Protein AF-H9X5D5-F1 (afdb_monomer_lite)

Foldseek 3Di:
DQKDWDQDPVVRDIDIDGDDLFDDKDKDACPQPRQVVDPPHHNCCSVVDIDIDRHRPPDDDDDDVPDDGD

pLDDT: mean 96.55, std 2.6, range [83.62, 98.62]

Radius of gyration: 16.26 Å; chains: 1; bounding box: 38×17×45 Å

InterPro domains:
  IPR008183 Aldose 1-/Glucose-6-phosphate 1-epimerase [PF01263] (3-70)
  IPR011013 Galactose mutarotase-like domain superfamily [SSF74650] (2-69)
  IPR014718 Glycoside hydrolase-type carbohydrate-binding [G3DSA:2.70.98.10] (1-70)

Organism: Pinus taeda (NCBI:txid3352)

Sequence (70 aa):
PTKIAIIDHEKKRTFVLKKDGLADAVVWNPWERKAKAMTDFGDDEYKHMLCIEAAAVEKPITLKPGEEWK

Secondary structure (DSSP, 8-state):
--EEEEEETTTTEEEEEE-SS--EEEEE--HHHHHTT-TTS-TTGGGG--EEEEE--SS-----TT----

Structure (mmCIF, N/CA/C/O backbone):
data_AF-H9X5D5-F1
#
_entry.id   AF-H9X5D5-F1
#
loop_
_atom_site.group_PDB
_atom_site.id
_atom_site.type_symbol
_atom_site.label_atom_id
_atom_site.label_alt_id
_atom_site.label_comp_id
_atom_site.label_asym_id
_atom_site.label_entity_id
_atom_site.label_seq_id
_atom_site.pdbx_PDB_ins_code
_atom_site.Cartn_x
_atom_site.Cartn_y
_atom_site.Cartn_z
_atom_site.occupancy
_atom_site.B_iso_or_equiv
_atom_site.auth_seq_id
_atom_site.auth_comp_id
_atom_site.auth_asym_id
_atom_site.auth_atom_id
_atom_site.pdbx_PDB_model_num
ATOM 1 N N . PRO A 1 1 ? -11.980 7.365 -0.279 1.00 84.69 1 PRO A N 1
ATOM 2 C CA . PRO A 1 1 ? -12.408 6.918 -1.640 1.00 84.69 1 PRO A CA 1
ATOM 3 C C . PRO A 1 1 ? -12.618 5.394 -1.681 1.00 84.69 1 PRO A C 1
ATOM 5 O O . PRO A 1 1 ? -11.795 4.686 -1.126 1.00 84.69 1 PRO A O 1
ATOM 8 N N . THR A 1 2 ? -13.683 4.872 -2.298 1.00 93.00 2 THR A N 1
ATOM 9 C CA . THR A 1 2 ? -13.993 3.417 -2.303 1.00 93.00 2 THR A CA 1
ATOM 10 C C . THR A 1 2 ? -13.416 2.657 -3.502 1.00 93.00 2 THR A C 1
ATOM 12 O O . THR A 1 2 ? -13.267 1.438 -3.457 1.00 93.00 2 THR A O 1
ATOM 15 N N . LYS A 1 3 ? -13.046 3.366 -4.575 1.00 96.81 3 LYS A N 1
ATOM 16 C CA . LYS A 1 3 ? -12.387 2.819 -5.769 1.00 96.81 3 LYS A CA 1
ATOM 17 C C . LYS A 1 3 ? -11.174 3.677 -6.121 1.00 9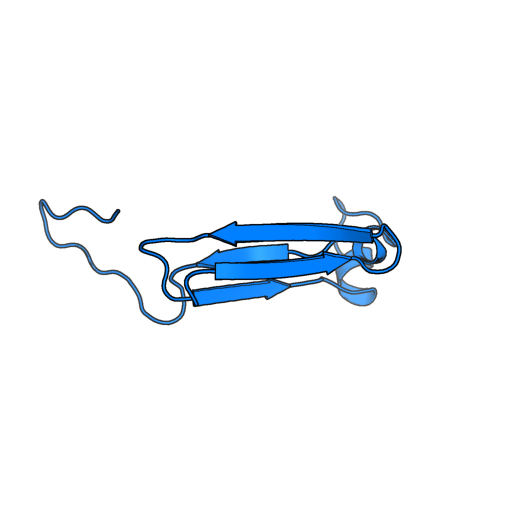6.81 3 LYS A C 1
ATOM 19 O O . LYS A 1 3 ? -11.299 4.896 -6.205 1.00 96.81 3 LYS A O 1
ATOM 24 N N . ILE A 1 4 ? -10.026 3.043 -6.346 1.00 97.56 4 ILE A N 1
ATOM 25 C CA . ILE A 1 4 ? -8.763 3.687 -6.736 1.00 97.56 4 ILE A CA 1
ATOM 26 C C . ILE A 1 4 ? -8.220 2.952 -7.963 1.00 97.56 4 ILE A C 1
ATOM 28 O O . ILE A 1 4 ? -8.230 1.723 -7.999 1.00 97.56 4 ILE A O 1
ATOM 32 N N . ALA A 1 5 ? -7.778 3.696 -8.976 1.00 97.88 5 ALA A N 1
ATOM 33 C CA . ALA A 1 5 ? -7.186 3.140 -10.187 1.00 97.88 5 ALA A CA 1
ATOM 34 C C . ALA A 1 5 ? -5.730 3.598 -10.320 1.00 97.88 5 ALA A C 1
ATOM 36 O O . ALA A 1 5 ? -5.450 4.791 -10.239 1.00 97.88 5 ALA A O 1
ATOM 37 N N . ILE A 1 6 ? -4.825 2.648 -10.548 1.00 97.88 6 ILE A N 1
ATOM 38 C CA . ILE A 1 6 ? -3.416 2.891 -10.866 1.00 97.88 6 ILE A CA 1
ATOM 39 C C . ILE A 1 6 ? -3.257 2.624 -12.357 1.00 97.88 6 ILE A C 1
ATOM 41 O O . ILE A 1 6 ? -3.490 1.500 -12.809 1.00 97.88 6 ILE A O 1
ATOM 45 N N . ILE A 1 7 ? -2.892 3.652 -13.117 1.00 98.12 7 ILE A N 1
ATOM 46 C CA . ILE A 1 7 ? -2.747 3.573 -14.571 1.00 98.12 7 ILE A CA 1
ATOM 47 C C . ILE A 1 7 ? -1.255 3.555 -14.898 1.00 98.12 7 ILE A C 1
ATOM 49 O O . ILE A 1 7 ? -0.561 4.554 -14.741 1.00 98.12 7 ILE A O 1
ATOM 53 N N . ASP A 1 8 ? -0.770 2.404 -15.349 1.00 97.69 8 ASP A N 1
ATOM 54 C CA . ASP A 1 8 ? 0.597 2.219 -15.827 1.00 97.69 8 ASP A CA 1
ATOM 55 C C . ASP A 1 8 ? 0.575 2.362 -17.354 1.00 97.69 8 ASP A C 1
ATOM 57 O O . ASP A 1 8 ? 0.213 1.435 -18.086 1.00 97.69 8 ASP A O 1
ATOM 61 N N . HIS A 1 9 ? 0.882 3.574 -17.824 1.00 97.19 9 HIS A N 1
ATOM 62 C CA . HIS A 1 9 ? 0.858 3.910 -19.248 1.00 97.19 9 HIS A CA 1
ATOM 63 C C . HIS A 1 9 ? 1.932 3.164 -20.043 1.00 97.19 9 HIS A C 1
ATOM 65 O O . HIS A 1 9 ? 1.666 2.751 -21.172 1.00 97.19 9 HIS A O 1
ATOM 71 N N . GLU A 1 10 ? 3.115 2.962 -19.456 1.00 96.25 10 GLU A N 1
ATOM 72 C CA . GLU A 1 10 ? 4.240 2.289 -20.107 1.00 96.25 10 GLU A CA 1
ATOM 73 C C . GLU A 1 10 ? 3.895 0.827 -20.401 1.00 96.25 10 GLU A C 1
ATOM 75 O O . GLU A 1 10 ? 3.999 0.372 -21.541 1.00 96.25 10 GLU A O 1
ATOM 80 N N . LYS A 1 11 ? 3.386 0.106 -19.396 1.00 96.75 11 LYS A N 1
ATOM 81 C CA . LYS A 1 11 ? 2.996 -1.305 -19.540 1.00 96.75 11 LYS A CA 1
ATOM 82 C C . LYS A 1 11 ? 1.551 -1.492 -19.997 1.00 96.75 11 LYS A C 1
ATOM 84 O O . LYS A 1 11 ? 1.079 -2.626 -20.049 1.00 96.75 11 LYS A O 1
ATOM 89 N N . LYS A 1 12 ? 0.849 -0.401 -20.323 1.00 97.88 12 LYS A N 1
ATOM 90 C CA . LYS A 1 12 ? -0.542 -0.377 -20.810 1.00 97.88 12 LYS A CA 1
ATOM 91 C C . LYS A 1 12 ? -1.487 -1.234 -19.962 1.00 97.88 12 LYS A C 1
ATOM 93 O O . LYS A 1 12 ? -2.291 -2.002 -20.487 1.00 97.88 12 LYS A O 1
ATOM 98 N N . ARG A 1 13 ? -1.384 -1.114 -18.639 1.00 97.69 13 ARG A N 1
ATOM 99 C CA . ARG A 1 13 ? -2.186 -1.892 -17.687 1.00 97.69 13 ARG A CA 1
ATOM 100 C C . ARG A 1 13 ? -2.802 -0.995 -16.627 1.00 97.69 13 ARG A C 1
ATOM 102 O O . ARG A 1 13 ? -2.306 0.090 -16.330 1.00 97.69 13 ARG A O 1
ATOM 109 N N . THR A 1 14 ? -3.898 -1.457 -16.042 1.00 98.31 14 THR A N 1
ATOM 110 C CA . THR A 1 14 ? -4.585 -0.743 -14.968 1.00 98.31 14 THR A CA 1
ATOM 111 C C . THR A 1 14 ? -4.866 -1.695 -13.825 1.00 98.31 14 THR A C 1
ATOM 113 O O . THR A 1 14 ? -5.469 -2.748 -14.023 1.00 98.31 14 THR A O 1
ATOM 116 N N . PHE A 1 15 ? -4.461 -1.298 -12.624 1.00 97.94 15 PHE A N 1
ATOM 117 C CA . PHE A 1 15 ? -4.843 -1.976 -11.393 1.00 97.94 15 PHE A CA 1
ATOM 118 C C . PHE A 1 15 ? -5.985 -1.202 -10.748 1.00 97.94 15 PHE A C 1
ATOM 120 O O . PHE A 1 15 ? -5.940 0.025 -10.666 1.00 97.94 15 PHE A O 1
ATOM 127 N N . VAL A 1 16 ? -7.018 -1.910 -10.298 1.00 97.81 16 VAL A N 1
ATOM 128 C CA . VAL A 1 16 ? -8.168 -1.301 -9.627 1.00 97.81 16 VAL A CA 1
ATOM 129 C C . VAL A 1 16 ? -8.286 -1.887 -8.232 1.00 97.81 16 VAL A C 1
ATOM 131 O O . VAL A 1 16 ? -8.593 -3.066 -8.080 1.00 97.81 16 VAL A O 1
ATOM 134 N N . LEU A 1 17 ? -8.091 -1.039 -7.226 1.00 96.94 17 LEU A N 1
ATOM 135 C CA . LEU A 1 17 ? -8.370 -1.357 -5.834 1.00 96.94 17 LEU A CA 1
ATOM 136 C C . LEU A 1 17 ? -9.799 -0.919 -5.510 1.00 96.94 17 LEU A C 1
ATOM 138 O O . LEU A 1 17 ? -10.191 0.221 -5.777 1.00 96.94 17 LEU A O 1
ATOM 142 N N . LYS A 1 18 ? -10.577 -1.823 -4.920 1.00 97.12 18 LYS A N 1
ATOM 143 C CA . LYS A 1 18 ? -11.865 -1.510 -4.298 1.00 97.12 18 LYS A CA 1
ATOM 144 C C . LYS A 1 18 ? -11.745 -1.804 -2.813 1.00 97.12 18 LYS A C 1
ATOM 146 O O . LYS A 1 18 ? -11.234 -2.861 -2.458 1.00 97.12 18 LYS A O 1
ATOM 151 N N . LYS A 1 19 ? -12.199 -0.878 -1.976 1.00 94.69 19 LYS A N 1
ATOM 152 C CA . LYS A 1 19 ? -12.188 -1.036 -0.523 1.00 94.69 19 LYS A CA 1
ATOM 153 C C . LYS A 1 19 ? -13.537 -0.679 0.073 1.00 94.69 19 LYS A C 1
ATOM 155 O O . LYS A 1 19 ? -14.205 0.234 -0.416 1.00 94.69 19 LYS A O 1
ATOM 160 N N . ASP A 1 20 ? -13.876 -1.402 1.127 1.00 93.88 20 ASP A N 1
ATOM 161 C CA . ASP A 1 20 ? -15.068 -1.224 1.947 1.00 93.88 20 ASP A CA 1
ATOM 162 C C . ASP A 1 20 ? -14.648 -1.123 3.420 1.00 93.88 20 ASP A C 1
ATOM 164 O O . ASP A 1 20 ? -13.538 -1.538 3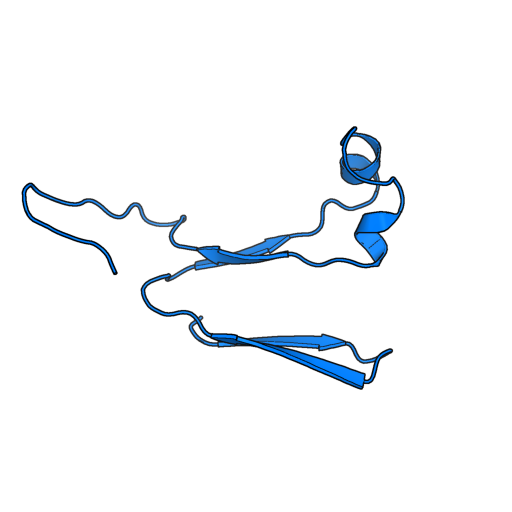.752 1.00 93.88 20 ASP A O 1
ATOM 168 N N . GLY A 1 21 ? -15.453 -0.476 4.266 1.00 91.81 21 GLY A N 1
ATOM 169 C CA . GLY A 1 21 ? -15.164 -0.298 5.705 1.00 91.81 21 GLY A CA 1
ATOM 170 C C . GLY A 1 21 ? -13.951 0.588 6.055 1.00 91.81 21 GLY A C 1
ATOM 171 O O . GLY A 1 21 ? -13.795 1.029 7.191 1.00 91.81 21 GLY A O 1
ATOM 172 N N . LEU A 1 22 ? -13.113 0.911 5.070 1.00 94.56 22 LEU A N 1
ATOM 173 C CA . LEU A 1 22 ? -11.872 1.671 5.190 1.00 94.56 22 LEU A CA 1
ATOM 174 C C . LEU A 1 22 ? -12.087 3.053 4.570 1.00 94.56 22 LEU A C 1
ATOM 176 O O . LEU A 1 22 ? -12.310 3.156 3.360 1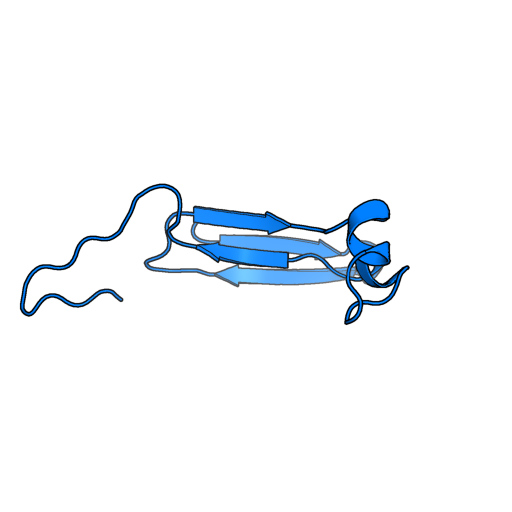.00 94.56 22 LEU A O 1
ATOM 180 N N . ALA A 1 23 ? -12.038 4.125 5.360 1.00 94.06 23 ALA A N 1
ATOM 181 C CA . ALA A 1 23 ? -12.303 5.487 4.876 1.00 94.06 23 ALA A CA 1
ATOM 182 C C . ALA A 1 23 ? -11.127 6.055 4.058 1.00 94.06 23 ALA A C 1
ATOM 184 O O . ALA A 1 23 ? -11.305 6.612 2.963 1.00 94.06 23 ALA A O 1
ATOM 185 N N . ASP A 1 24 ? -9.912 5.755 4.501 1.00 96.31 24 ASP A N 1
ATOM 186 C CA . ASP A 1 24 ? -8.679 6.416 4.091 1.00 96.31 24 ASP A CA 1
ATOM 187 C C . ASP A 1 24 ? -7.914 5.597 3.055 1.00 96.31 24 ASP A C 1
ATOM 189 O O . ASP A 1 24 ? -8.150 4.399 2.860 1.00 96.31 24 ASP A O 1
ATOM 193 N N . ALA A 1 25 ? -7.015 6.262 2.339 1.00 96.81 25 ALA A N 1
ATOM 194 C CA . ALA A 1 25 ? -6.111 5.620 1.401 1.00 96.81 25 ALA A CA 1
ATOM 195 C C . ALA A 1 25 ? -4.714 6.207 1.570 1.00 96.81 25 ALA A C 1
ATOM 197 O O . ALA A 1 25 ? -4.558 7.426 1.502 1.00 96.81 25 ALA A O 1
ATOM 198 N N . VAL A 1 26 ? -3.718 5.347 1.758 1.00 97.56 26 VAL A N 1
ATOM 199 C CA . VAL A 1 26 ? -2.314 5.767 1.774 1.00 97.56 26 VAL A CA 1
ATOM 200 C C . VAL A 1 26 ? -1.733 5.549 0.385 1.00 97.56 26 VAL A C 1
ATOM 202 O O . VAL A 1 26 ? -1.967 4.516 -0.244 1.00 97.56 26 VAL A O 1
ATOM 205 N N . VAL A 1 27 ? -0.996 6.545 -0.099 1.00 97.62 27 VAL A N 1
ATOM 206 C CA . VAL A 1 27 ? -0.206 6.475 -1.329 1.00 97.62 27 VAL A CA 1
ATOM 207 C C . VAL A 1 27 ? 1.240 6.691 -0.930 1.00 97.62 27 VAL A C 1
ATOM 209 O O . VAL A 1 27 ? 1.577 7.756 -0.412 1.00 97.62 27 VAL A O 1
ATOM 212 N N . TRP A 1 28 ?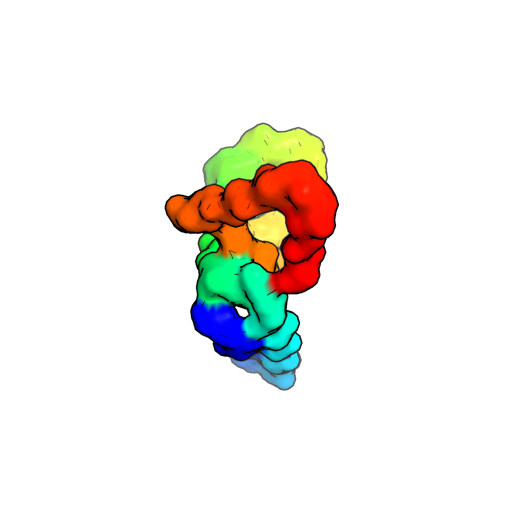 2.085 5.685 -1.140 1.00 98.44 28 TRP A N 1
ATOM 213 C CA . TRP A 1 28 ? 3.448 5.723 -0.630 1.00 98.44 28 TRP A CA 1
ATOM 214 C C . TRP A 1 28 ? 4.478 5.140 -1.595 1.00 98.44 28 TRP A C 1
ATOM 216 O O . TRP A 1 28 ? 4.271 4.118 -2.251 1.00 98.44 28 TRP A O 1
ATOM 226 N N . ASN A 1 29 ? 5.620 5.817 -1.654 1.00 98.62 29 ASN A N 1
ATOM 227 C CA . ASN A 1 29 ? 6.844 5.362 -2.290 1.00 98.62 29 ASN A CA 1
ATOM 228 C C . ASN A 1 29 ? 8.021 5.904 -1.454 1.00 98.62 29 ASN A C 1
ATOM 230 O O . ASN A 1 29 ? 8.012 7.095 -1.124 1.00 98.62 29 ASN A O 1
ATOM 234 N N . PRO A 1 30 ? 9.013 5.072 -1.084 1.00 98.25 30 PRO A N 1
ATOM 235 C CA . PRO A 1 30 ? 10.098 5.497 -0.197 1.00 98.25 30 PRO A CA 1
ATOM 236 C C . PRO A 1 30 ? 11.018 6.537 -0.845 1.00 98.25 30 PRO A C 1
ATOM 238 O O . PRO A 1 30 ? 11.643 7.341 -0.149 1.00 98.25 30 PRO A O 1
ATOM 241 N N . TRP A 1 31 ? 11.091 6.541 -2.175 1.00 98.19 31 TRP A N 1
ATOM 242 C CA . TRP A 1 31 ? 12.079 7.284 -2.939 1.00 98.19 31 TRP A CA 1
ATOM 243 C C . TRP A 1 31 ? 13.528 6.951 -2.539 1.00 98.19 31 TRP A C 1
ATOM 245 O O . TRP A 1 31 ? 13.801 6.155 -1.639 1.00 98.19 31 TRP A O 1
ATOM 255 N N . GLU A 1 32 ? 14.480 7.576 -3.223 1.00 98.19 32 GLU A N 1
ATOM 256 C CA . GLU A 1 32 ? 15.898 7.207 -3.181 1.00 98.19 32 GLU A CA 1
ATOM 257 C C . GLU A 1 32 ? 16.489 7.147 -1.761 1.00 98.19 32 GLU A C 1
ATOM 259 O O . GLU A 1 32 ? 17.079 6.143 -1.364 1.00 98.19 32 GLU A O 1
ATOM 264 N N . ARG A 1 33 ? 16.329 8.215 -0.966 1.00 98.12 33 ARG A N 1
ATOM 265 C CA . ARG A 1 33 ? 16.985 8.313 0.349 1.00 98.12 33 ARG A CA 1
ATOM 266 C C . ARG A 1 33 ? 16.484 7.252 1.326 1.00 98.12 33 ARG A C 1
ATOM 268 O O . ARG A 1 33 ? 17.268 6.757 2.128 1.00 98.12 33 ARG A O 1
ATOM 275 N N . LYS A 1 34 ? 15.181 6.953 1.316 1.00 97.75 34 LYS A N 1
ATOM 276 C CA . LYS A 1 34 ? 14.608 5.970 2.242 1.00 97.75 34 LYS A CA 1
ATOM 277 C C . LYS A 1 34 ? 14.852 4.549 1.745 1.00 97.75 34 LYS A C 1
ATOM 279 O O . LYS A 1 34 ? 15.143 3.714 2.588 1.00 97.75 34 LYS A O 1
ATOM 284 N N . ALA A 1 35 ? 14.801 4.303 0.431 1.00 98.31 35 ALA A N 1
ATOM 285 C CA . ALA A 1 35 ? 15.143 3.008 -0.163 1.00 98.31 35 ALA A CA 1
ATOM 286 C C . ALA A 1 35 ? 16.558 2.568 0.240 1.00 98.31 35 ALA A C 1
ATOM 288 O O . ALA A 1 35 ? 16.700 1.544 0.892 1.00 98.31 35 ALA A O 1
ATOM 289 N N . LYS A 1 36 ? 17.566 3.426 0.029 1.00 97.94 36 LYS A N 1
ATOM 290 C CA . LYS A 1 36 ? 18.971 3.171 0.417 1.00 97.94 36 LYS A CA 1
ATOM 291 C C . LYS A 1 36 ? 19.197 2.926 1.915 1.00 97.94 36 LYS A C 1
ATOM 293 O O . LYS A 1 36 ? 20.248 2.444 2.319 1.00 97.94 36 LYS A O 1
ATOM 298 N N . ALA A 1 37 ? 18.253 3.339 2.759 1.00 98.25 37 ALA A N 1
ATOM 299 C CA . ALA A 1 37 ? 18.344 3.191 4.208 1.00 98.25 37 ALA A CA 1
ATOM 300 C C . ALA A 1 37 ? 17.608 1.946 4.737 1.00 98.25 37 ALA A C 1
ATOM 302 O O . ALA A 1 37 ? 17.697 1.663 5.931 1.00 98.25 37 ALA A O 1
ATOM 303 N N . MET A 1 38 ? 16.849 1.237 3.896 1.00 97.75 38 MET A N 1
ATOM 304 C CA . MET A 1 38 ? 16.120 0.021 4.264 1.00 97.75 38 MET A CA 1
ATOM 305 C C . MET A 1 38 ? 16.960 -1.193 3.872 1.00 97.75 38 MET A C 1
ATOM 307 O O . MET A 1 38 ? 17.163 -1.466 2.699 1.00 97.75 38 MET A O 1
ATOM 311 N N . THR A 1 39 ? 17.484 -1.916 4.860 1.00 97.75 39 THR A N 1
ATOM 312 C CA . THR A 1 39 ? 18.424 -3.031 4.635 1.00 97.75 39 THR A CA 1
ATOM 313 C C . THR A 1 39 ? 17.797 -4.240 3.941 1.00 97.75 39 THR A C 1
ATOM 315 O O . THR A 1 39 ? 18.511 -5.111 3.456 1.00 97.75 39 THR A O 1
ATOM 318 N N . ASP A 1 40 ? 16.471 -4.314 3.942 1.00 97.94 40 ASP A N 1
ATOM 319 C CA . ASP A 1 40 ? 15.641 -5.359 3.351 1.00 97.94 40 ASP A CA 1
ATOM 320 C C . ASP A 1 40 ? 14.975 -4.926 2.032 1.00 97.94 40 ASP A C 1
ATOM 322 O O . ASP A 1 40 ? 14.121 -5.644 1.517 1.00 97.94 40 ASP A O 1
ATOM 326 N N . PHE A 1 41 ? 15.363 -3.774 1.476 1.00 97.69 41 PHE A N 1
ATOM 327 C CA . PHE A 1 41 ? 14.788 -3.205 0.260 1.00 97.69 41 PHE A CA 1
ATOM 328 C C . PHE A 1 41 ? 15.904 -2.712 -0.670 1.00 97.69 41 PHE A C 1
ATOM 330 O O . PHE A 1 41 ? 16.824 -2.024 -0.236 1.00 97.69 41 PHE A O 1
ATOM 337 N N . GLY A 1 42 ? 15.848 -3.054 -1.957 1.00 97.94 42 GLY A N 1
ATOM 338 C CA . GLY A 1 42 ? 16.905 -2.686 -2.899 1.00 97.94 42 GLY A CA 1
ATOM 339 C C . GLY A 1 42 ? 16.945 -1.183 -3.205 1.00 97.94 42 GLY A C 1
ATOM 340 O O . GLY A 1 42 ? 15.903 -0.543 -3.365 1.00 97.94 42 GLY A O 1
ATOM 341 N N . ASP A 1 43 ? 18.153 -0.628 -3.373 1.00 97.94 43 ASP A N 1
ATOM 342 C CA . ASP A 1 43 ? 18.403 0.810 -3.597 1.00 97.94 43 ASP A CA 1
ATOM 343 C C . ASP A 1 43 ? 17.526 1.439 -4.697 1.00 97.94 43 ASP A C 1
ATOM 345 O O . ASP A 1 43 ? 17.089 2.583 -4.566 1.00 97.94 43 ASP A O 1
ATOM 349 N N . ASP A 1 44 ? 17.255 0.689 -5.771 1.00 98.25 44 ASP A N 1
ATOM 350 C CA . ASP A 1 44 ? 16.495 1.133 -6.947 1.00 98.25 44 ASP A CA 1
ATOM 351 C C . ASP A 1 44 ? 15.084 0.525 -7.055 1.00 98.25 44 ASP A C 1
ATOM 353 O O . ASP A 1 44 ? 14.326 0.885 -7.960 1.00 98.25 44 ASP A O 1
ATOM 357 N N . GLU A 1 45 ? 14.676 -0.361 -6.139 1.00 97.69 45 GLU A N 1
ATOM 358 C CA . GLU A 1 45 ? 13.382 -1.064 -6.224 1.00 97.69 45 GLU A CA 1
ATOM 359 C C . GLU A 1 45 ? 12.183 -0.107 -6.144 1.00 97.69 45 GLU A C 1
ATOM 361 O O . GLU A 1 45 ? 11.123 -0.367 -6.722 1.00 97.69 45 GLU A O 1
ATOM 366 N N . TYR A 1 46 ? 12.368 1.063 -5.523 1.00 98.19 46 TYR A N 1
ATOM 367 C CA . TYR A 1 46 ? 11.345 2.104 -5.424 1.00 98.19 46 TYR A CA 1
ATOM 368 C C . TYR A 1 46 ? 10.866 2.595 -6.799 1.00 98.19 46 TYR A C 1
ATOM 370 O O . TYR A 1 46 ? 9.732 3.049 -6.924 1.00 98.19 46 TYR A O 1
ATOM 378 N N . LYS A 1 47 ? 11.688 2.483 -7.851 1.00 97.62 47 LYS A N 1
ATOM 379 C CA . LYS A 1 47 ? 11.325 2.883 -9.222 1.00 97.62 47 LYS A CA 1
ATOM 380 C C . LYS A 1 47 ? 10.271 1.970 -9.850 1.00 97.62 47 LYS A C 1
ATOM 382 O O . LYS A 1 47 ? 9.646 2.343 -10.840 1.00 97.62 47 LYS A O 1
ATOM 387 N N . HIS A 1 48 ? 10.075 0.775 -9.296 1.00 96.25 48 HIS A N 1
ATOM 388 C CA . HIS A 1 48 ? 9.217 -0.263 -9.867 1.00 96.25 48 HIS A CA 1
ATOM 389 C C . HIS A 1 48 ? 8.040 -0.644 -8.962 1.00 96.25 48 HIS A C 1
ATOM 391 O O . HIS A 1 48 ? 7.331 -1.609 -9.256 1.00 96.25 48 HIS A O 1
ATOM 397 N N . MET A 1 49 ? 7.798 0.126 -7.897 1.00 96.31 49 MET A N 1
ATOM 398 C CA . MET A 1 49 ? 6.722 -0.110 -6.938 1.00 96.31 49 MET A CA 1
ATOM 399 C C . MET A 1 49 ? 5.938 1.166 -6.611 1.00 96.31 49 MET A C 1
ATOM 401 O O . MET A 1 49 ? 6.438 2.286 -6.693 1.00 96.31 49 MET A O 1
ATOM 405 N N . LEU A 1 50 ? 4.692 0.982 -6.187 1.00 97.69 50 LEU A N 1
ATOM 406 C CA . LEU A 1 50 ? 3.856 2.010 -5.573 1.00 97.69 50 LEU A CA 1
ATOM 407 C C . LEU A 1 50 ? 2.955 1.318 -4.549 1.00 97.69 50 LEU A C 1
ATOM 409 O O . LEU A 1 50 ? 2.245 0.380 -4.909 1.00 97.69 50 LEU A O 1
ATOM 413 N N . CYS A 1 51 ? 2.972 1.773 -3.298 1.00 98.00 51 CYS A N 1
ATOM 414 C CA . CYS A 1 51 ? 2.041 1.289 -2.287 1.00 98.00 51 CYS A CA 1
ATOM 415 C C . CYS A 1 51 ? 0.752 2.100 -2.376 1.00 98.00 51 CYS A C 1
ATOM 417 O O . CYS A 1 51 ? 0.775 3.329 -2.281 1.00 98.00 51 CYS A O 1
ATOM 419 N N . ILE A 1 52 ? -0.363 1.398 -2.567 1.00 97.69 52 ILE A N 1
ATOM 420 C CA . ILE A 1 52 ? -1.716 1.934 -2.422 1.00 97.69 52 ILE A CA 1
ATOM 421 C C . ILE A 1 52 ? -2.413 1.080 -1.374 1.00 97.69 52 ILE A C 1
ATOM 423 O O . ILE A 1 52 ? -2.710 -0.089 -1.621 1.00 97.69 52 ILE A O 1
ATOM 427 N N . GLU A 1 53 ? -2.665 1.659 -0.208 1.00 97.38 53 GLU A N 1
ATOM 428 C CA . GLU A 1 53 ? -3.125 0.913 0.961 1.00 97.38 53 GLU A CA 1
ATOM 429 C C . GLU A 1 53 ? -4.537 1.352 1.340 1.00 97.38 53 GLU A C 1
ATOM 431 O O . GLU A 1 53 ? -4.844 2.544 1.434 1.00 97.38 53 GLU A O 1
ATOM 436 N N . ALA A 1 54 ? -5.414 0.374 1.547 1.00 96.38 54 ALA A N 1
ATOM 437 C CA . ALA A 1 54 ? -6.739 0.604 2.095 1.00 96.38 54 ALA A CA 1
ATOM 438 C C . ALA A 1 54 ? -6.621 0.770 3.617 1.00 96.38 54 ALA A C 1
ATOM 440 O O . ALA A 1 54 ? -6.111 -0.122 4.288 1.00 96.38 54 ALA A O 1
ATOM 441 N N . ALA A 1 55 ? -7.070 1.907 4.152 1.00 95.44 55 ALA A N 1
ATOM 442 C CA . ALA A 1 55 ? -6.761 2.299 5.523 1.00 95.44 55 ALA A CA 1
ATOM 443 C C . ALA A 1 55 ? -7.962 2.900 6.278 1.00 95.44 55 ALA A C 1
ATOM 445 O O . ALA A 1 55 ? -8.910 3.415 5.682 1.00 95.44 55 ALA A O 1
ATOM 446 N N . ALA A 1 56 ? -7.890 2.846 7.606 1.00 95.50 56 ALA A N 1
ATOM 447 C CA . ALA A 1 56 ? -8.706 3.614 8.544 1.00 95.50 56 ALA A CA 1
ATOM 448 C C . ALA A 1 56 ? -7.762 4.147 9.633 1.00 95.50 56 ALA A C 1
ATOM 450 O O . ALA A 1 56 ? -7.522 3.486 10.641 1.00 95.50 56 ALA A O 1
ATOM 451 N N . VAL A 1 57 ? -7.122 5.283 9.355 1.00 95.69 57 VAL A N 1
ATOM 452 C CA . VAL A 1 57 ? -5.982 5.806 10.130 1.00 95.69 57 VAL A CA 1
ATOM 453 C C . VAL A 1 57 ? -6.165 7.252 10.573 1.00 95.69 57 VAL A C 1
ATOM 455 O O . VAL A 1 57 ? -5.598 7.634 11.591 1.00 95.69 57 VAL A O 1
ATOM 458 N N . GLU A 1 58 ? -6.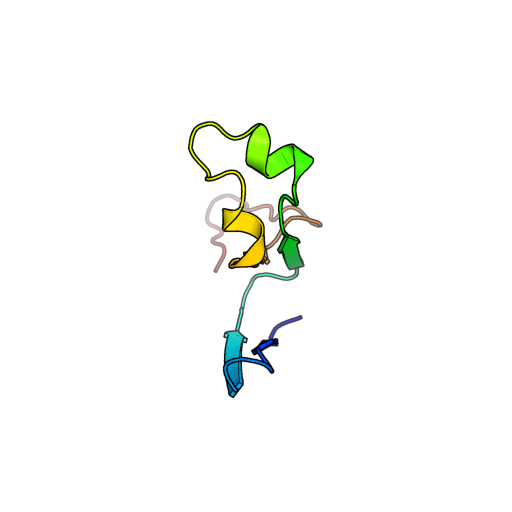957 8.061 9.862 1.00 96.12 58 GLU A N 1
ATOM 459 C CA . GLU A 1 58 ? -7.204 9.452 10.263 1.00 96.12 58 GLU A CA 1
ATOM 460 C C . GLU A 1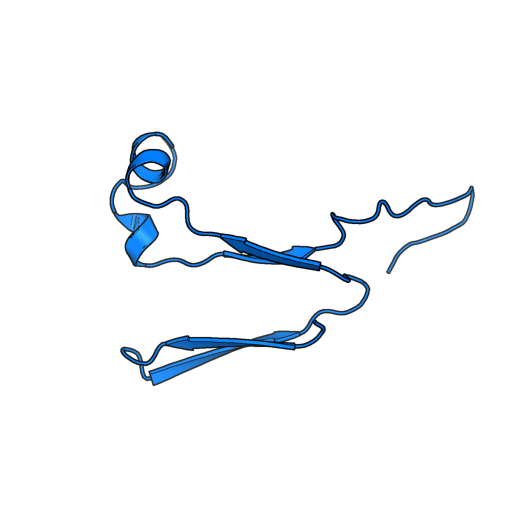 58 ? -8.113 9.513 11.498 1.00 96.12 58 GLU A C 1
ATOM 462 O O . GLU A 1 58 ? -7.887 10.298 12.421 1.00 96.12 58 GLU A O 1
ATOM 467 N N . LYS A 1 59 ? -9.136 8.651 11.534 1.00 95.19 59 LYS A N 1
ATOM 468 C CA . LYS A 1 59 ? -10.081 8.537 12.650 1.00 95.19 59 LYS A CA 1
ATOM 469 C C . LYS A 1 59 ? -10.001 7.139 13.260 1.00 95.19 59 LYS A C 1
ATOM 471 O O . LYS A 1 59 ? -10.300 6.173 12.557 1.00 95.19 59 LYS A O 1
ATOM 476 N N . PRO A 1 60 ? -9.649 7.015 14.553 1.00 94.31 60 PRO A N 1
ATOM 477 C CA . PRO A 1 60 ? -9.638 5.726 15.229 1.00 94.31 60 PRO A CA 1
ATOM 478 C C . PRO A 1 60 ? -11.023 5.079 15.237 1.00 94.31 60 PRO A C 1
ATOM 480 O O . PRO A 1 60 ? -12.032 5.742 15.491 1.00 94.31 60 PRO A O 1
ATOM 483 N N . ILE A 1 61 ? -11.057 3.770 15.010 1.00 94.62 61 ILE A N 1
ATOM 484 C CA . ILE A 1 61 ? -12.254 2.955 15.199 1.00 94.62 61 ILE A CA 1
ATOM 485 C C . ILE A 1 61 ? -12.249 2.462 16.645 1.00 94.62 61 ILE A C 1
ATOM 487 O O . ILE A 1 61 ? -11.347 1.735 17.059 1.00 94.62 61 ILE A O 1
ATOM 491 N N . THR A 1 62 ? -13.258 2.863 17.413 1.00 95.94 62 THR A N 1
ATOM 492 C CA . THR A 1 62 ? -13.436 2.440 18.806 1.00 95.94 62 THR A CA 1
ATOM 493 C C . THR A 1 62 ? -14.546 1.405 18.875 1.00 95.94 62 THR A C 1
ATOM 495 O O . THR A 1 62 ? -15.668 1.702 18.474 1.00 95.94 62 THR A O 1
ATOM 498 N N . LEU A 1 63 ? -14.243 0.225 19.418 1.00 97.38 63 LEU A N 1
ATOM 499 C CA . LEU A 1 63 ? -15.213 -0.846 19.647 1.00 97.38 63 LEU A CA 1
ATOM 500 C C . LEU A 1 63 ? -15.527 -0.972 21.140 1.00 97.38 63 LEU A C 1
ATOM 502 O O . LEU A 1 63 ? -14.625 -0.997 21.980 1.00 97.38 63 LEU A O 1
ATOM 506 N N . LYS A 1 64 ? -16.813 -1.059 21.475 1.00 97.75 64 LYS A N 1
ATOM 507 C CA . LYS A 1 64 ? -17.305 -1.410 22.814 1.00 97.75 64 LYS A CA 1
ATOM 508 C C . LYS A 1 64 ? -17.317 -2.933 23.006 1.00 97.75 64 LYS A C 1
ATOM 510 O O . LYS A 1 64 ? -17.218 -3.676 22.029 1.00 97.75 64 LYS A O 1
ATOM 515 N N . PRO A 1 65 ? -17.470 -3.435 24.249 1.00 98.19 65 PRO A N 1
ATOM 516 C CA . PRO A 1 65 ? -17.623 -4.868 24.483 1.00 98.19 65 PRO A CA 1
ATOM 517 C C . PRO A 1 65 ? -18.745 -5.469 23.625 1.00 98.19 65 PRO A C 1
ATOM 519 O O . PRO A 1 65 ? -19.886 -5.017 23.690 1.00 98.19 65 PRO A O 1
ATOM 522 N N . GLY A 1 66 ? -18.401 -6.485 22.833 1.00 97.50 66 GLY A N 1
ATOM 523 C CA . GLY A 1 66 ? -19.326 -7.172 21.929 1.00 97.50 66 GLY A CA 1
ATOM 524 C C . GLY A 1 66 ? -19.511 -6.528 20.549 1.00 97.50 66 GLY A C 1
ATOM 525 O O . GLY A 1 66 ? -20.248 -7.086 19.744 1.00 97.50 66 GLY A O 1
ATOM 526 N N . GLU A 1 67 ? -18.867 -5.394 20.251 1.00 97.88 67 GLU A N 1
ATOM 527 C CA . GLU A 1 67 ? -18.865 -4.817 18.901 1.00 97.88 67 GLU A CA 1
ATOM 528 C C . GLU A 1 67 ? -17.764 -5.429 18.021 1.00 97.88 67 GLU A C 1
ATOM 530 O O . GLU A 1 67 ? -16.695 -5.816 18.496 1.00 97.88 67 GLU A O 1
ATOM 535 N N . GLU A 1 68 ? -18.020 -5.466 16.713 1.00 95.00 68 GLU A N 1
ATOM 536 C CA . GLU A 1 68 ? -17.089 -5.927 15.683 1.00 95.00 68 GLU A CA 1
ATOM 537 C C . GLU A 1 68 ? -16.933 -4.854 14.602 1.00 95.00 68 GLU A C 1
ATOM 539 O O . GLU A 1 68 ? -17.873 -4.113 14.303 1.00 95.00 68 GLU A O 1
ATOM 544 N N . TRP A 1 69 ? -15.758 -4.806 13.976 1.00 92.88 69 TRP A N 1
ATOM 545 C CA . TRP A 1 69 ? -15.510 -4.003 12.782 1.00 92.88 69 TRP A CA 1
ATOM 546 C C . TRP A 1 69 ? -15.350 -4.913 11.562 1.00 92.88 69 TRP A C 1
ATOM 548 O O . TRP A 1 69 ? -14.777 -5.999 11.668 1.00 92.88 69 TRP A O 1
ATOM 558 N N . LYS A 1 70 ? -15.893 -4.474 10.426 1.00 83.62 70 LYS A N 1
ATOM 559 C CA . LYS A 1 70 ? -15.902 -5.193 9.151 1.00 83.62 70 LYS A CA 1
ATOM 560 C C . LYS A 1 70 ? -15.380 -4.295 8.043 1.00 83.62 70 LYS A C 1
ATOM 562 O O . LYS A 1 70 ? -15.731 -3.091 8.066 1.00 83.62 70 LYS A O 1
#